Protein AF-A0A2V7L248-F1 (afdb_monomer)

Nearest PDB structures (foldseek):
  2kru-assembly1_A  TM=9.072E-01  e=6.682E-04  Chlorobaculum tepidum
  2l09-assembly1_A  TM=7.330E-01  e=6.111E-03  Nostoc sp. PCC 7120 = FACHB-418
  4j7b-assembly1_A  TM=4.369E-01  e=5.445E-01  Danio rerio
  4j7b-assembly2_D  TM=4.607E-01  e=1.239E+00  Danio rerio
  4i5m-assembly1_A  TM=4.176E-01  e=1.025E+00  Homo sapiens

Foldseek 3Di:
DDDDPDDDDPPDDPPPPDDPDDPADEDWDADPVVRAIWAWDDWDQPPQQWIWTKTAGPPPGDIDIDTDDNVRVVVVVVVVRDHPPDDPDPPDCPVVVVVVVPDFAAEDPQRVVVLVPDDPVCSVVLSVQLRVVCNVVVNRYDDPVSVVVSCVVVVVPPD

Mean predicted aligned error: 20.16 Å

Sequence (159 aa):
MAPHTRRLEPAGYPDSRRTTHDGRRTMKFLCVECDQQMAFAERDLPGDGTLAATFKCPKCGRVVAMLTNPMETQLVSSLGVEIGGRTVPAEPFETVRANVVTGGPSWSAGAQERLGRVPSFVRGMVKKIYADYAKERGIAEITPSIMDTARAELGLEGM

Secondary structure (DSSP, 8-state):
-----------------------------EEGGGTEEPEEEEEE--TTS-EEEEEE-TTT--EEEEEE-HHHHHHHHHTT--SSS-------THHHHHHHHSSSPEE-HHHHHHHHHS-HHHHHHHHHHHHHHHHHTT-SEE-HHHHHHHHHHTT-TT-

pLDDT: mean 70.55, std 21.12, range [33.03, 96.88]

Structure (mmCIF, N/CA/C/O backbone):
data_AF-A0A2V7L248-F1
#
_entry.id   AF-A0A2V7L248-F1
#
loop_
_atom_site.group_PDB
_atom_site.id
_atom_site.type_symbol
_atom_site.label_atom_id
_atom_site.label_alt_id
_atom_site.label_comp_id
_atom_site.label_asym_id
_atom_site.label_entity_id
_atom_site.label_seq_id
_atom_site.pdbx_PDB_ins_code
_atom_site.Cartn_x
_atom_site.Cartn_y
_atom_site.Cartn_z
_atom_site.occupancy
_atom_site.B_iso_or_equiv
_atom_site.auth_seq_id
_atom_site.auth_comp_id
_atom_site.auth_asym_id
_atom_site.auth_atom_id
_atom_site.pdbx_PDB_model_num
ATOM 1 N N . MET A 1 1 ? -47.121 14.698 58.864 1.00 39.59 1 MET A N 1
ATOM 2 C CA . MET A 1 1 ? -46.520 13.456 58.328 1.00 39.59 1 MET A CA 1
ATOM 3 C C . MET A 1 1 ? -46.311 13.643 56.829 1.00 39.59 1 MET A C 1
ATOM 5 O O . MET A 1 1 ? -47.203 14.165 56.180 1.00 39.59 1 MET A O 1
ATOM 9 N N . ALA A 1 2 ? -45.095 13.354 56.358 1.00 37.47 2 ALA A N 1
ATOM 10 C CA . ALA A 1 2 ? -44.530 13.577 55.015 1.00 37.47 2 ALA A CA 1
ATOM 11 C C . ALA A 1 2 ? -45.254 12.780 53.885 1.00 37.47 2 ALA A C 1
ATOM 13 O O . ALA A 1 2 ? -46.080 11.942 54.241 1.00 37.47 2 ALA A O 1
ATOM 14 N N . PRO A 1 3 ? -44.927 12.927 52.572 1.00 46.03 3 PRO A N 1
ATOM 15 C CA . PRO A 1 3 ? -43.785 13.653 52.004 1.00 46.03 3 PRO A CA 1
ATOM 16 C C . PRO A 1 3 ? -44.052 14.545 50.772 1.00 46.03 3 PRO A C 1
ATOM 18 O O . PRO A 1 3 ? -44.975 14.363 49.984 1.00 46.03 3 PRO A O 1
ATOM 21 N N . HIS A 1 4 ? -43.130 15.490 50.590 1.00 39.94 4 HIS A N 1
ATOM 22 C CA . HIS A 1 4 ? -42.911 16.254 49.368 1.00 39.94 4 HIS A CA 1
ATOM 23 C C . HIS A 1 4 ? -42.628 15.325 48.177 1.00 39.94 4 HIS A C 1
ATOM 25 O O . HIS A 1 4 ? -41.657 14.567 48.186 1.00 39.94 4 HIS A O 1
ATOM 31 N N . THR A 1 5 ? -43.418 15.437 47.110 1.00 45.28 5 THR A N 1
ATOM 32 C CA . THR A 1 5 ? -43.092 14.856 45.805 1.00 45.28 5 THR A CA 1
ATOM 33 C C . THR A 1 5 ? -41.960 15.665 45.175 1.00 45.28 5 THR A C 1
ATOM 35 O O . THR A 1 5 ? -42.174 16.728 44.590 1.00 45.28 5 THR A O 1
ATOM 38 N N . ARG A 1 6 ? -40.729 15.176 45.339 1.00 40.56 6 ARG A N 1
ATOM 39 C CA . ARG A 1 6 ? -39.537 15.708 44.676 1.00 40.56 6 ARG A CA 1
ATOM 40 C C . ARG A 1 6 ? -39.672 15.454 43.173 1.00 40.56 6 ARG A C 1
ATOM 42 O O . ARG A 1 6 ? -39.656 14.311 42.727 1.00 40.56 6 ARG A O 1
ATOM 49 N N . ARG A 1 7 ? -39.837 16.534 42.412 1.00 37.56 7 ARG A N 1
ATOM 50 C CA . ARG A 1 7 ? -39.733 16.566 40.950 1.00 37.56 7 ARG A CA 1
ATOM 51 C C . ARG A 1 7 ? -38.373 15.961 40.566 1.00 37.56 7 ARG A C 1
ATOM 53 O O . ARG A 1 7 ? -37.343 16.482 40.983 1.00 37.56 7 ARG A O 1
ATOM 60 N N . LEU A 1 8 ? -38.376 14.840 39.846 1.00 35.97 8 LEU A N 1
ATOM 61 C CA . LEU A 1 8 ? -37.168 14.274 39.246 1.00 35.97 8 LEU A CA 1
ATOM 62 C C . LEU A 1 8 ? -36.761 15.199 38.096 1.00 35.97 8 LEU A C 1
ATOM 64 O O . LEU A 1 8 ? -37.375 15.190 37.032 1.00 35.97 8 LEU A O 1
ATOM 68 N N . GLU A 1 9 ? -35.775 16.055 38.345 1.00 39.84 9 GLU A N 1
ATOM 69 C CA . GLU A 1 9 ? -35.032 16.730 37.284 1.00 39.84 9 GLU A CA 1
ATOM 70 C C . GLU A 1 9 ? -34.312 15.655 36.452 1.00 39.84 9 GLU A C 1
ATOM 72 O O . GLU A 1 9 ? -33.723 14.740 37.040 1.00 39.84 9 GLU A O 1
ATOM 77 N N . PRO A 1 10 ? -34.357 15.700 35.108 1.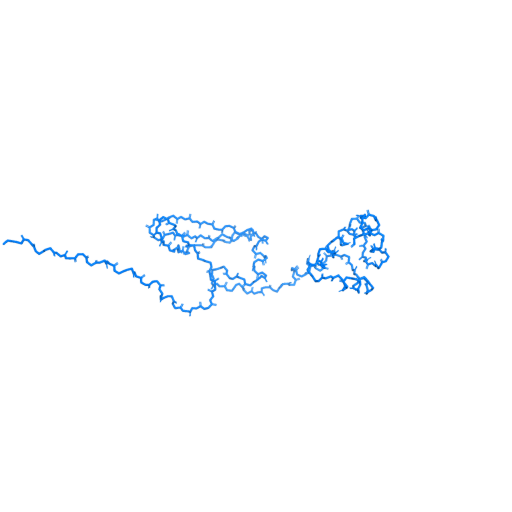00 38.03 10 PRO A N 1
ATOM 78 C CA . PRO A 1 10 ? -33.553 14.792 34.310 1.00 38.03 10 PRO A CA 1
ATOM 79 C C . PRO A 1 10 ? -32.087 15.074 34.633 1.00 38.03 10 PRO A C 1
ATOM 81 O O . PRO A 1 10 ? -31.603 16.188 34.429 1.00 38.03 10 PRO A O 1
ATOM 84 N N . ALA A 1 11 ? -31.405 14.066 35.180 1.00 42.38 11 ALA A N 1
ATOM 85 C CA . ALA A 1 11 ? -29.968 14.093 35.385 1.00 42.38 11 ALA A CA 1
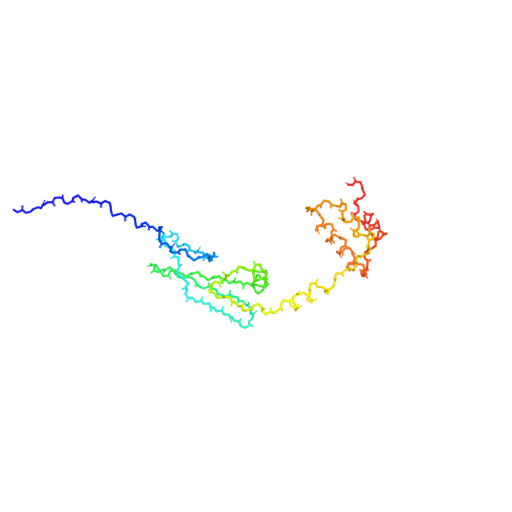ATOM 86 C C . ALA A 1 11 ? -29.320 14.506 34.062 1.00 42.38 11 ALA A C 1
ATOM 88 O O . ALA A 1 11 ? -29.420 13.790 33.064 1.00 42.38 11 ALA A O 1
ATOM 89 N N . GLY A 1 12 ? -28.742 15.708 34.055 1.00 33.03 12 GLY A N 1
ATOM 90 C CA . GLY A 1 12 ? -28.066 16.265 32.900 1.00 33.03 12 GLY A CA 1
ATOM 91 C C . GLY A 1 12 ? -27.084 15.241 32.354 1.00 33.03 12 GLY A C 1
ATOM 92 O O . GLY A 1 12 ? -26.235 14.727 33.083 1.00 33.03 12 GLY A O 1
ATOM 93 N N . TYR A 1 13 ? -27.236 14.924 31.073 1.00 41.09 13 TYR A N 1
ATOM 94 C CA . TYR A 1 13 ? -26.250 14.166 30.324 1.00 41.09 13 TYR A CA 1
ATOM 95 C C . TYR A 1 13 ? -24.891 14.860 30.509 1.00 41.09 13 TYR A C 1
ATOM 97 O O . TYR A 1 13 ? -24.799 16.057 30.212 1.00 41.09 13 TYR A O 1
ATOM 105 N N . PRO A 1 14 ? -23.855 14.187 31.042 1.00 41.88 14 PRO A N 1
ATOM 106 C CA . PRO A 1 14 ? -22.552 14.811 31.162 1.00 41.88 14 PRO A CA 1
ATOM 107 C C . PRO A 1 14 ? -22.061 15.138 29.752 1.00 41.88 14 PRO A C 1
ATOM 109 O O . PRO A 1 14 ? -21.843 14.254 28.927 1.00 41.88 14 PRO A O 1
ATOM 112 N N . ASP A 1 15 ? -21.943 16.436 29.483 1.00 44.19 15 ASP A N 1
ATOM 113 C CA . ASP A 1 15 ? -21.408 16.997 28.252 1.00 44.19 15 ASP A CA 1
ATOM 114 C C . ASP A 1 15 ? -20.002 16.433 28.019 1.00 44.19 15 ASP A C 1
ATOM 116 O O . ASP A 1 15 ? -19.016 16.868 28.615 1.00 44.19 15 ASP A O 1
ATOM 120 N N . SER A 1 16 ? -19.911 15.433 27.143 1.00 47.22 16 SER A N 1
ATOM 121 C CA . SER A 1 16 ? -18.669 14.772 26.744 1.00 47.22 16 SER A CA 1
ATOM 122 C C . SER A 1 16 ? -17.745 15.679 25.917 1.00 47.22 16 SER A C 1
ATOM 124 O O . SER A 1 16 ? -16.692 15.244 25.450 1.00 47.22 16 SER A O 1
ATOM 126 N N . ARG A 1 17 ? -18.070 16.972 25.780 1.00 45.25 17 ARG A N 1
ATOM 127 C CA . ARG A 1 17 ? -17.264 17.982 25.081 1.00 45.25 17 ARG A CA 1
ATOM 128 C C . ARG A 1 17 ? -16.274 18.699 25.989 1.00 45.25 17 ARG A C 1
ATOM 130 O O . ARG A 1 17 ? -16.145 19.922 25.959 1.00 45.25 17 ARG A O 1
ATOM 137 N N . ARG A 1 18 ? -15.497 17.939 26.757 1.00 41.72 18 ARG A N 1
ATOM 138 C CA . ARG A 1 18 ? -14.258 18.474 27.336 1.00 41.72 18 ARG A CA 1
ATOM 139 C C . ARG A 1 18 ? -13.134 17.447 27.362 1.00 41.72 18 ARG A C 1
ATOM 141 O O . ARG A 1 18 ? -12.490 17.225 28.377 1.00 41.72 18 ARG A O 1
ATOM 148 N N . THR A 1 19 ? -12.863 16.841 26.208 1.00 42.38 19 THR A N 1
ATOM 149 C CA . THR A 1 19 ? -11.529 16.303 25.933 1.00 42.38 19 THR A CA 1
ATOM 150 C C . THR A 1 19 ? -10.643 17.466 25.513 1.00 42.38 19 THR A C 1
ATOM 152 O O . THR A 1 19 ? -10.832 18.041 24.441 1.00 42.38 19 THR A O 1
ATOM 155 N N . THR A 1 20 ? -9.709 17.832 26.383 1.00 39.59 20 THR A N 1
ATOM 156 C CA . THR A 1 20 ? -8.572 18.696 26.071 1.00 39.59 20 THR A CA 1
ATOM 157 C C . THR A 1 20 ? -7.972 18.303 24.722 1.00 39.59 20 THR A C 1
ATOM 159 O O . THR A 1 20 ? -7.658 17.134 24.495 1.00 39.59 20 THR A O 1
ATOM 162 N N . HIS A 1 21 ? -7.864 19.277 23.819 1.00 44.66 21 HIS A N 1
ATOM 163 C CA . HIS A 1 21 ? -7.163 19.154 22.549 1.00 44.66 21 HIS A CA 1
ATOM 164 C C . HIS A 1 21 ? -5.700 18.750 22.793 1.00 44.66 21 HIS A C 1
ATOM 166 O O . HIS A 1 21 ? -4.876 19.591 23.134 1.00 44.66 21 HIS A O 1
ATOM 172 N N . ASP A 1 22 ? -5.382 17.475 22.576 1.00 41.84 22 ASP A N 1
ATOM 173 C CA . ASP A 1 22 ? -4.084 17.056 22.050 1.00 41.84 22 ASP A CA 1
ATOM 174 C C . ASP A 1 22 ? -4.339 16.509 20.640 1.00 41.84 22 ASP A C 1
ATOM 176 O O . ASP A 1 22 ? -5.181 15.632 20.430 1.00 41.84 22 ASP A O 1
ATOM 180 N N . GLY A 1 23 ? -3.698 17.117 19.647 1.00 39.56 23 GLY A N 1
ATOM 181 C CA . GLY A 1 23 ? -3.946 16.941 18.218 1.00 39.56 23 GLY A CA 1
ATOM 182 C C . GLY A 1 23 ? -3.440 15.619 17.638 1.00 39.56 23 GLY A C 1
ATOM 183 O O . GLY A 1 23 ? -2.840 15.629 16.566 1.00 39.56 23 GLY A O 1
ATOM 184 N N . ARG A 1 24 ? -3.679 14.479 18.296 1.00 44.34 24 ARG A N 1
ATOM 185 C CA . ARG A 1 24 ? -3.261 13.150 17.820 1.00 44.34 24 ARG A CA 1
ATOM 186 C C . ARG A 1 24 ? -4.458 12.205 17.735 1.00 44.34 24 ARG A C 1
ATOM 188 O O . ARG A 1 24 ? -5.096 11.871 18.731 1.00 44.34 24 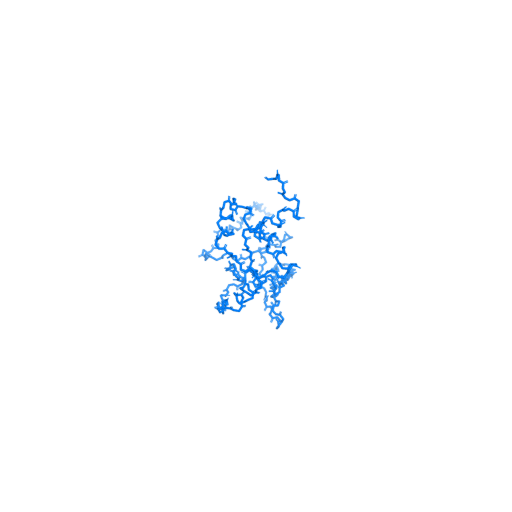ARG A O 1
ATOM 195 N N . ARG A 1 25 ? -4.802 11.802 16.507 1.00 43.69 25 ARG A N 1
ATOM 196 C CA . ARG A 1 25 ? -5.936 10.920 16.181 1.00 43.69 25 ARG A CA 1
ATOM 197 C C . ARG A 1 25 ? -5.647 9.481 16.635 1.00 43.69 25 ARG A C 1
ATOM 199 O O . ARG A 1 25 ? -5.270 8.645 15.825 1.00 43.69 25 ARG A O 1
ATOM 206 N N . THR A 1 26 ? -5.817 9.185 17.919 1.00 55.34 26 THR A N 1
ATOM 207 C CA . THR A 1 26 ? -5.796 7.807 18.432 1.00 55.34 26 THR A CA 1
ATOM 208 C C . THR A 1 26 ? -7.113 7.093 18.110 1.00 55.34 26 THR A C 1
ATOM 210 O O . THR A 1 26 ? -8.187 7.698 18.178 1.00 55.34 26 THR A O 1
ATOM 213 N N . MET A 1 27 ? -7.046 5.809 17.731 1.00 67.50 27 MET A N 1
ATOM 214 C CA . MET A 1 27 ? -8.246 4.995 17.487 1.00 67.50 27 MET A CA 1
ATOM 215 C C . MET A 1 27 ? -9.060 4.838 18.778 1.00 67.50 27 MET A C 1
ATOM 217 O O . MET A 1 27 ? -8.510 4.516 19.832 1.00 67.50 27 MET A O 1
ATOM 221 N N . LYS A 1 28 ? -10.376 5.069 18.699 1.00 78.56 28 LYS A N 1
ATOM 222 C CA . LYS A 1 28 ? -11.310 4.995 19.832 1.00 78.56 28 LYS A CA 1
ATOM 223 C C . LYS A 1 28 ? -12.302 3.860 19.600 1.00 78.56 28 LYS A C 1
ATOM 225 O O . LYS A 1 28 ? -12.955 3.830 18.563 1.00 78.56 28 LYS A O 1
ATOM 230 N N . PHE A 1 29 ? -12.448 2.973 20.580 1.00 86.31 29 PHE A N 1
ATOM 231 C CA . PHE A 1 29 ? -13.440 1.895 20.557 1.00 86.31 29 PHE A CA 1
ATOM 232 C C . PHE A 1 29 ? -14.590 2.213 21.518 1.00 86.31 29 PHE A C 1
ATOM 234 O O . PHE A 1 29 ? -14.350 2.665 22.639 1.00 86.31 29 PHE A O 1
ATOM 241 N N . LEU A 1 30 ? -15.832 1.977 21.089 1.00 90.25 30 LEU A N 1
ATOM 242 C CA . LEU A 1 30 ? -17.045 2.160 21.889 1.00 90.25 30 LEU A CA 1
ATOM 243 C C . LEU A 1 30 ? -17.633 0.793 22.254 1.00 90.25 30 LEU A C 1
ATOM 245 O O . LEU A 1 30 ? -17.861 -0.048 21.389 1.00 90.25 30 LEU A O 1
ATOM 249 N N . CYS A 1 31 ? -17.923 0.581 23.534 1.00 88.94 31 CYS A N 1
ATOM 250 C CA . CYS A 1 31 ? -18.714 -0.559 23.977 1.00 88.94 31 CYS A CA 1
ATOM 251 C C . CYS A 1 31 ? -20.202 -0.241 23.775 1.00 88.94 31 CYS A C 1
ATOM 253 O O . CYS A 1 31 ? -20.772 0.491 24.581 1.00 88.94 31 CYS A O 1
ATOM 255 N N . VAL A 1 32 ? -20.820 -0.793 22.726 1.00 92.06 32 VAL A N 1
ATOM 256 C CA . VAL A 1 32 ? -22.204 -0.483 22.299 1.00 92.06 32 VAL A CA 1
ATOM 257 C C . VAL A 1 32 ? -23.227 -0.689 23.420 1.00 92.06 32 VAL A C 1
ATOM 259 O O . VAL A 1 32 ? -24.035 0.178 23.712 1.00 92.06 32 VAL A O 1
ATOM 262 N N . GLU A 1 33 ? -23.124 -1.809 24.124 1.00 91.31 33 GLU A N 1
ATOM 263 C CA . GLU A 1 33 ? -24.011 -2.196 25.230 1.00 91.31 33 GLU A CA 1
ATOM 264 C C . GLU A 1 33 ? -23.946 -1.267 26.451 1.00 91.31 33 GLU A C 1
ATOM 266 O O . GLU A 1 33 ? -24.838 -1.245 27.293 1.00 91.31 33 GLU A O 1
ATOM 271 N N . CYS A 1 34 ? -22.829 -0.564 26.627 1.00 90.69 34 CYS A N 1
ATOM 272 C CA . CYS A 1 34 ? -22.610 0.316 27.772 1.00 90.69 34 CYS A CA 1
ATOM 273 C C . CYS A 1 34 ? -22.615 1.792 27.393 1.00 90.69 34 CYS A C 1
ATOM 275 O O . CYS A 1 34 ? -22.530 2.611 28.306 1.00 90.69 34 CYS A O 1
ATOM 277 N N . ASP A 1 35 ? -22.658 2.082 26.091 1.00 91.19 35 ASP A N 1
ATOM 278 C CA . ASP A 1 35 ? -22.410 3.385 25.483 1.00 91.19 35 ASP A CA 1
ATOM 279 C C . ASP A 1 35 ? -21.188 4.100 26.085 1.00 91.19 35 ASP A C 1
ATOM 281 O O . ASP A 1 35 ? -21.213 5.270 26.455 1.00 91.19 35 ASP A O 1
ATOM 285 N N . GLN A 1 36 ? -20.100 3.345 26.268 1.00 85.12 36 GLN A N 1
ATOM 286 C CA . GLN A 1 36 ? -18.905 3.826 26.958 1.00 85.12 36 GLN A CA 1
ATOM 287 C C . GLN A 1 36 ? -17.663 3.586 26.114 1.00 85.12 36 GLN A C 1
ATOM 289 O O . GLN A 1 36 ? -17.426 2.467 25.645 1.00 85.12 36 GLN A O 1
ATOM 294 N N . GLN A 1 37 ? -16.831 4.619 25.969 1.00 87.00 37 GLN A N 1
ATOM 295 C CA . GLN A 1 37 ? -15.529 4.478 25.328 1.00 87.00 37 GLN A CA 1
ATOM 296 C C . GLN A 1 37 ? -14.668 3.480 26.120 1.00 87.00 37 GLN A C 1
ATOM 298 O O . GLN A 1 37 ? -14.522 3.589 27.340 1.00 87.00 37 GLN A O 1
ATOM 303 N N . MET A 1 38 ? -14.121 2.486 25.426 1.00 89.56 38 MET A N 1
ATOM 304 C CA . MET A 1 38 ? -13.234 1.485 26.010 1.00 89.56 38 MET A CA 1
ATOM 305 C C . MET A 1 38 ? -11.877 2.110 26.357 1.00 89.56 38 MET A C 1
ATOM 307 O O . MET A 1 38 ? -11.385 2.994 25.653 1.00 89.56 38 MET A O 1
ATOM 311 N N . ALA A 1 39 ? -11.273 1.632 27.443 1.00 83.94 39 ALA A N 1
ATOM 312 C CA . ALA A 1 39 ? -9.949 2.035 27.894 1.00 83.94 39 ALA A CA 1
ATOM 313 C C . ALA A 1 39 ? -8.881 1.092 27.326 1.00 83.94 39 ALA A C 1
ATOM 315 O O . ALA A 1 39 ? -9.109 -0.111 27.214 1.00 83.94 39 ALA A O 1
ATOM 316 N N . PHE A 1 40 ? -7.712 1.629 26.988 1.00 81.62 40 PHE A N 1
ATOM 317 C CA . PHE A 1 40 ? -6.548 0.819 26.635 1.00 81.62 40 PHE A CA 1
ATOM 318 C C . PHE A 1 40 ? -6.062 0.051 27.873 1.00 81.62 40 PHE A C 1
ATOM 320 O O . PHE A 1 40 ? -5.925 0.644 28.942 1.00 81.62 40 PHE A O 1
ATOM 327 N N . ALA A 1 41 ? -5.851 -1.257 27.734 1.00 74.12 41 ALA A N 1
ATOM 328 C CA . ALA A 1 41 ? -5.465 -2.137 28.832 1.00 74.12 41 ALA A CA 1
ATOM 329 C C . ALA A 1 41 ? -4.001 -2.579 28.725 1.00 74.12 41 ALA A C 1
ATOM 331 O O . ALA A 1 41 ? -3.260 -2.433 29.691 1.00 74.12 41 ALA A O 1
ATOM 332 N N . GLU A 1 42 ? -3.577 -3.093 27.568 1.00 70.62 42 GLU A N 1
ATOM 333 C CA . GLU A 1 42 ? -2.237 -3.666 27.402 1.00 70.62 42 GLU A CA 1
ATOM 334 C C . GLU A 1 42 ? -1.832 -3.725 25.923 1.00 70.62 42 GLU A C 1
ATOM 336 O O . GLU A 1 42 ? -2.690 -3.829 25.041 1.00 70.62 42 GLU A O 1
ATOM 341 N N . ARG A 1 43 ? -0.523 -3.655 25.656 1.00 65.25 43 ARG A N 1
ATOM 342 C CA . ARG A 1 43 ? 0.078 -3.897 24.342 1.00 65.25 43 ARG A CA 1
ATOM 343 C C . ARG A 1 43 ? 1.116 -4.997 24.490 1.00 65.25 43 ARG A C 1
ATOM 345 O O . ARG A 1 43 ? 2.098 -4.786 25.194 1.00 65.25 43 ARG A O 1
ATOM 352 N N . ASP A 1 44 ? 0.902 -6.105 23.795 1.00 60.38 44 ASP A N 1
ATOM 353 C CA . ASP A 1 44 ? 1.886 -7.173 23.675 1.00 60.38 44 ASP A CA 1
ATOM 354 C C . ASP A 1 44 ? 2.531 -7.101 22.287 1.00 60.38 44 ASP A C 1
ATOM 356 O O . ASP A 1 44 ? 1.866 -6.866 21.270 1.00 60.38 44 ASP A O 1
ATOM 360 N N . LEU A 1 45 ? 3.851 -7.231 22.273 1.00 56.16 45 LEU A N 1
ATOM 361 C CA . LEU A 1 45 ? 4.686 -7.281 21.082 1.00 56.16 45 LEU A CA 1
ATOM 362 C C . LEU A 1 45 ? 5.438 -8.609 21.159 1.00 56.16 45 LEU A C 1
ATOM 364 O O . LEU A 1 45 ? 6.586 -8.630 21.618 1.00 56.16 45 LEU A O 1
ATOM 368 N N . PRO A 1 46 ? 4.813 -9.724 20.748 1.00 58.91 46 PRO A N 1
ATOM 369 C CA . PRO A 1 46 ? 5.533 -10.969 20.614 1.00 58.91 46 PRO A CA 1
ATOM 370 C C . PRO A 1 46 ? 6.668 -10.764 19.602 1.00 58.91 46 PRO A C 1
ATOM 372 O O . PRO A 1 46 ? 6.559 -9.981 18.654 1.00 58.91 46 PRO A O 1
ATOM 375 N N . GLY A 1 47 ? 7.789 -11.461 19.801 1.00 53.28 47 GLY A N 1
ATOM 376 C CA . GLY A 1 47 ? 8.993 -11.328 18.967 1.00 53.28 47 GLY A CA 1
ATOM 377 C C . GLY A 1 47 ? 8.809 -11.687 17.482 1.00 53.28 47 GLY A C 1
ATOM 378 O O . GLY A 1 47 ? 9.775 -11.628 16.728 1.00 53.28 47 GLY A O 1
ATOM 379 N N . ASP A 1 48 ? 7.595 -12.051 17.061 1.00 58.78 48 ASP A N 1
ATOM 380 C CA . ASP A 1 48 ? 7.182 -12.285 15.675 1.00 58.78 48 ASP A CA 1
ATOM 381 C C . ASP A 1 48 ? 6.707 -11.007 14.946 1.00 58.78 48 ASP A C 1
ATOM 383 O O . ASP A 1 48 ? 6.386 -11.052 13.758 1.00 58.78 48 ASP A O 1
ATOM 387 N N . GLY A 1 49 ? 6.687 -9.856 15.632 1.00 54.22 49 GLY A N 1
ATOM 388 C CA . GLY A 1 49 ? 6.315 -8.563 15.054 1.00 54.22 49 GLY A CA 1
ATOM 389 C C . GLY A 1 49 ? 4.806 -8.320 14.955 1.00 54.22 49 GLY A C 1
ATOM 390 O O . GLY A 1 49 ? 4.396 -7.281 14.433 1.00 54.22 49 GLY A O 1
ATOM 391 N N . THR A 1 50 ? 3.979 -9.229 15.472 1.00 58.59 50 THR A N 1
ATOM 392 C CA . THR A 1 50 ? 2.539 -9.014 15.634 1.00 58.59 50 THR A CA 1
ATOM 393 C C . THR A 1 50 ? 2.323 -7.965 16.719 1.00 58.59 50 THR A C 1
ATOM 395 O O . THR A 1 50 ? 2.894 -8.039 17.801 1.00 58.59 50 THR A O 1
ATOM 398 N N . LEU A 1 51 ? 1.501 -6.952 16.466 1.00 64.44 51 LEU A N 1
ATOM 399 C CA . LEU A 1 51 ? 1.128 -6.000 17.510 1.00 64.44 51 LEU A CA 1
ATOM 400 C C . LEU A 1 51 ? -0.271 -6.356 18.015 1.00 64.44 51 LEU A C 1
ATOM 402 O O . LEU A 1 51 ? -1.248 -6.207 17.279 1.00 64.44 51 LEU A O 1
ATOM 406 N N . ALA A 1 52 ? -0.353 -6.800 19.271 1.00 72.12 52 ALA A N 1
ATOM 407 C CA . ALA A 1 52 ? -1.602 -7.032 19.980 1.00 72.12 52 ALA A CA 1
ATOM 408 C C . ALA A 1 52 ? -1.921 -5.822 20.869 1.00 72.12 52 ALA A C 1
ATOM 410 O O . ALA A 1 52 ? -1.161 -5.502 21.781 1.00 72.12 52 ALA A O 1
ATOM 411 N N . ALA A 1 53 ? -3.034 -5.131 20.619 1.00 80.31 53 ALA A N 1
ATOM 412 C CA . ALA A 1 53 ? -3.529 -4.059 21.482 1.00 80.31 53 ALA A CA 1
ATOM 413 C C . ALA A 1 53 ? -4.869 -4.457 22.104 1.00 80.31 53 ALA A C 1
ATOM 415 O O . ALA A 1 53 ? -5.832 -4.745 21.393 1.00 80.31 53 ALA A O 1
ATOM 416 N N . THR A 1 54 ? -4.942 -4.432 23.429 1.00 82.81 54 THR A N 1
ATOM 417 C CA . THR A 1 54 ? -6.123 -4.841 24.188 1.00 82.81 54 THR A CA 1
ATOM 418 C C . THR A 1 54 ? -6.864 -3.625 24.727 1.00 82.81 54 THR A C 1
ATOM 420 O O . THR A 1 54 ? -6.276 -2.737 25.348 1.00 82.81 54 THR A O 1
ATOM 423 N N . PHE A 1 55 ? -8.182 -3.605 24.541 1.00 87.44 55 PHE A N 1
ATOM 424 C CA . PHE A 1 55 ? -9.090 -2.581 25.048 1.00 87.44 55 PHE A CA 1
ATOM 425 C C . PHE A 1 55 ? -10.126 -3.219 25.969 1.00 87.44 55 PHE A C 1
ATOM 427 O O . PHE A 1 55 ? -10.697 -4.261 25.649 1.00 87.44 55 PHE A O 1
ATOM 434 N N . LYS A 1 56 ? -10.409 -2.577 27.103 1.00 88.06 56 LYS A N 1
ATOM 435 C CA . LYS A 1 56 ? -11.356 -3.050 28.115 1.00 88.06 56 LYS A CA 1
ATOM 436 C C . LYS A 1 56 ? -12.432 -2.006 28.388 1.00 88.06 56 LYS A C 1
ATOM 438 O O . LYS A 1 56 ? -12.143 -0.829 28.597 1.00 88.06 56 LYS A O 1
ATOM 443 N N . CYS A 1 57 ? -13.693 -2.426 28.421 1.00 89.62 57 CYS A N 1
ATOM 444 C CA . CYS A 1 57 ? -14.777 -1.557 28.866 1.00 89.62 57 CYS A CA 1
ATOM 445 C C . CYS A 1 57 ? -14.699 -1.377 30.394 1.00 89.62 57 CYS A C 1
ATOM 447 O O . CYS A 1 57 ? -14.773 -2.376 31.113 1.00 89.62 57 CYS A O 1
ATOM 449 N N . PRO A 1 58 ? -14.621 -0.140 30.919 1.00 87.50 58 PRO A N 1
ATOM 450 C CA . PRO A 1 58 ? -14.507 0.088 32.362 1.00 87.50 58 PRO A CA 1
ATOM 451 C C . PRO A 1 58 ? -15.787 -0.264 33.135 1.00 87.50 58 PRO A C 1
ATOM 453 O O . PRO A 1 58 ? -15.731 -0.470 34.341 1.00 87.50 58 PRO A O 1
ATOM 456 N N . LYS A 1 59 ? -16.938 -0.347 32.452 1.00 89.94 59 LYS A N 1
ATOM 457 C CA . LYS A 1 59 ? -18.247 -0.583 33.078 1.00 89.94 59 LYS A CA 1
ATOM 458 C C . LYS A 1 59 ? -18.592 -2.066 33.224 1.00 89.94 59 LYS A C 1
ATOM 460 O O . LYS A 1 59 ? -19.007 -2.496 34.289 1.00 89.94 59 LYS A O 1
ATOM 465 N N . CYS A 1 60 ? -18.447 -2.842 32.151 1.00 93.44 60 CYS A N 1
ATOM 466 C CA . CYS A 1 60 ? -18.847 -4.257 32.113 1.00 93.44 60 CYS A CA 1
ATOM 467 C C . CYS A 1 60 ? -17.669 -5.231 31.987 1.00 93.44 60 CYS A C 1
ATOM 469 O O . CYS A 1 60 ? -17.873 -6.439 31.974 1.00 93.44 60 CYS A O 1
ATOM 471 N N . GLY A 1 61 ? -16.441 -4.730 31.833 1.00 87.44 61 GLY A N 1
ATOM 472 C CA . GLY A 1 61 ? -15.242 -5.559 31.762 1.00 87.44 61 GLY A CA 1
ATOM 473 C C . GLY A 1 61 ? -15.006 -6.291 30.440 1.00 87.44 61 GLY A C 1
ATOM 474 O O . GLY A 1 61 ? -13.972 -6.942 30.337 1.00 87.44 61 GLY A O 1
ATOM 475 N N . ARG A 1 62 ? -15.889 -6.175 29.431 1.00 89.19 62 ARG A N 1
ATOM 476 C CA . ARG A 1 62 ? -15.671 -6.780 28.100 1.00 89.19 62 ARG A CA 1
ATOM 477 C C . ARG A 1 62 ? -14.342 -6.334 27.497 1.00 89.19 62 ARG A C 1
ATOM 479 O O . ARG A 1 62 ? -13.973 -5.162 27.617 1.00 89.19 62 ARG A O 1
ATOM 486 N N . VAL A 1 63 ? -13.675 -7.266 26.825 1.00 86.19 63 VAL A N 1
ATOM 487 C CA . VAL A 1 63 ? -12.336 -7.094 26.262 1.00 86.19 63 VAL A CA 1
ATOM 488 C C . VAL A 1 63 ? -12.376 -7.318 24.755 1.00 86.19 63 VAL A C 1
ATOM 490 O O . VAL A 1 63 ? -13.030 -8.245 24.286 1.00 86.19 63 VAL A O 1
ATOM 493 N N . VAL A 1 64 ? -11.672 -6.470 24.009 1.00 82.75 64 VAL A N 1
ATOM 494 C CA . VAL A 1 64 ? -11.417 -6.628 22.573 1.00 82.75 64 VAL A CA 1
ATOM 495 C C . VAL A 1 64 ? -9.912 -6.522 22.358 1.00 82.75 64 VAL A C 1
ATOM 497 O O . VAL A 1 64 ? -9.296 -5.571 22.837 1.00 82.75 64 VAL A O 1
ATOM 500 N N . ALA A 1 65 ? -9.329 -7.487 21.649 1.00 80.88 65 ALA A N 1
ATOM 501 C CA . ALA A 1 65 ? -7.926 -7.468 21.256 1.00 80.88 65 ALA A CA 1
ATOM 502 C C . ALA A 1 65 ? -7.823 -7.247 19.745 1.00 80.88 65 ALA A C 1
ATOM 504 O O . ALA A 1 65 ? -8.441 -7.961 18.957 1.00 80.88 65 ALA A O 1
ATOM 505 N N . MET A 1 66 ? -7.048 -6.243 19.350 1.00 75.62 66 MET A N 1
ATOM 506 C CA . MET A 1 66 ? -6.681 -5.992 17.967 1.00 75.62 66 MET A CA 1
ATOM 507 C C . MET A 1 66 ? -5.322 -6.636 17.720 1.00 75.62 66 MET A C 1
ATOM 509 O O . MET A 1 66 ? -4.324 -6.184 18.275 1.00 75.62 66 MET A O 1
ATOM 513 N N . LEU A 1 67 ? -5.296 -7.685 16.902 1.00 73.94 67 LEU A N 1
ATOM 514 C CA . LEU A 1 67 ? -4.071 -8.309 16.416 1.00 73.94 67 LEU A CA 1
ATOM 515 C C . LEU A 1 67 ? -3.766 -7.721 15.044 1.00 73.94 67 LEU A C 1
ATOM 517 O O . LEU A 1 67 ? -4.515 -7.939 14.096 1.00 73.94 67 LEU A O 1
ATOM 521 N N . THR A 1 68 ? -2.691 -6.952 14.947 1.00 67.31 68 THR A N 1
ATOM 522 C CA . THR A 1 68 ? -2.192 -6.473 13.655 1.00 67.31 68 THR A CA 1
ATOM 523 C C . THR A 1 68 ? -1.131 -7.442 13.158 1.00 67.31 68 THR A C 1
ATOM 525 O O . THR A 1 68 ? -0.156 -7.715 13.860 1.00 67.31 68 THR A O 1
ATOM 528 N N . ASN A 1 69 ? -1.363 -8.005 11.971 1.00 65.75 69 ASN A N 1
ATOM 529 C CA . ASN A 1 69 ? -0.410 -8.881 11.295 1.00 65.75 69 ASN A CA 1
ATOM 530 C C . ASN A 1 69 ? 0.873 -8.079 10.990 1.00 65.75 69 ASN A C 1
ATOM 532 O O . ASN A 1 69 ? 0.749 -6.937 10.538 1.00 65.75 69 ASN A O 1
ATOM 536 N N . PRO A 1 70 ? 2.084 -8.640 11.168 1.00 56.59 70 PRO A N 1
ATOM 537 C CA . PRO A 1 70 ? 3.351 -7.962 10.880 1.00 56.59 70 PRO A CA 1
ATOM 538 C C . PRO A 1 70 ? 3.418 -7.243 9.516 1.00 56.59 70 PRO A C 1
ATOM 540 O O . PRO A 1 70 ? 4.015 -6.167 9.424 1.00 56.59 70 PRO A O 1
ATOM 543 N N . MET A 1 71 ? 2.757 -7.762 8.467 1.00 55.81 71 MET A N 1
ATOM 544 C CA . MET A 1 71 ? 2.676 -7.079 7.161 1.00 55.81 71 MET A CA 1
ATOM 545 C C . MET A 1 71 ? 1.792 -5.816 7.175 1.00 55.81 71 MET A C 1
ATOM 547 O O . MET A 1 71 ? 2.082 -4.844 6.478 1.00 55.81 71 MET A O 1
ATOM 551 N N . GLU A 1 72 ? 0.728 -5.807 7.979 1.00 56.53 72 GLU A N 1
ATOM 552 C CA . GLU A 1 72 ? -0.187 -4.671 8.141 1.00 56.53 72 GLU A CA 1
ATOM 553 C C . GLU A 1 72 ? 0.435 -3.594 9.047 1.00 56.53 72 GLU A C 1
ATOM 555 O O . GLU A 1 72 ? 0.370 -2.404 8.735 1.00 56.53 72 GLU A O 1
ATOM 560 N N . THR A 1 73 ? 1.144 -3.997 10.110 1.00 58.91 73 THR A N 1
ATOM 561 C CA . THR A 1 73 ? 1.849 -3.089 11.031 1.00 58.91 73 THR A CA 1
ATOM 562 C C . THR A 1 73 ? 2.992 -2.341 10.341 1.00 58.91 73 THR A C 1
ATOM 564 O O . THR A 1 73 ? 3.162 -1.143 10.581 1.00 58.91 73 THR A O 1
ATOM 567 N N . GLN A 1 74 ? 3.745 -2.992 9.443 1.00 52.75 74 GLN A N 1
ATOM 568 C CA . GLN A 1 74 ? 4.779 -2.322 8.641 1.00 52.75 74 GLN A CA 1
ATOM 569 C C . GLN A 1 74 ? 4.185 -1.277 7.684 1.00 52.75 74 GLN A C 1
ATOM 571 O O . GLN A 1 74 ? 4.716 -0.169 7.572 1.00 52.75 74 GLN A O 1
ATOM 576 N N . LEU A 1 75 ? 3.056 -1.583 7.039 1.00 55.78 75 LEU A N 1
ATOM 577 C CA . LEU A 1 75 ? 2.380 -0.654 6.133 1.00 55.78 75 LEU A CA 1
ATOM 578 C C . LEU A 1 75 ? 1.783 0.548 6.886 1.00 55.78 75 LEU A C 1
ATOM 580 O O . LEU A 1 75 ? 1.981 1.687 6.471 1.00 55.78 75 LEU A O 1
ATOM 584 N N . VAL A 1 76 ? 1.117 0.328 8.024 1.00 56.72 76 VAL A N 1
ATOM 585 C CA . VAL A 1 76 ? 0.521 1.401 8.846 1.00 56.72 76 VAL A CA 1
ATOM 586 C C . VAL A 1 76 ? 1.593 2.276 9.507 1.00 56.72 76 VAL A C 1
ATOM 588 O O . VAL A 1 76 ? 1.440 3.498 9.554 1.00 56.72 76 VAL A O 1
ATOM 591 N N . SER A 1 77 ? 2.718 1.690 9.932 1.00 55.22 77 SER A N 1
ATOM 592 C CA . SER A 1 77 ? 3.869 2.451 10.446 1.00 55.22 77 SER A CA 1
ATOM 593 C C . SER A 1 77 ? 4.498 3.333 9.361 1.00 55.22 77 SER A C 1
ATOM 595 O O . SER A 1 77 ? 4.878 4.469 9.634 1.00 55.22 77 SER A O 1
ATOM 597 N N . SER A 1 78 ? 4.529 2.858 8.109 1.00 50.75 78 SER A N 1
ATOM 598 C CA . SER A 1 78 ? 4.975 3.644 6.943 1.00 50.75 78 SER A CA 1
ATOM 599 C C . SER A 1 78 ? 4.043 4.817 6.618 1.00 50.75 78 SER A C 1
ATOM 601 O O . SER A 1 78 ? 4.472 5.802 6.020 1.00 50.75 78 SER A O 1
ATOM 603 N N . LEU A 1 79 ? 2.770 4.718 7.012 1.00 54.88 79 LEU A N 1
ATOM 604 C CA . LEU A 1 79 ? 1.748 5.751 6.827 1.00 54.88 79 LEU A CA 1
ATOM 605 C C . LEU A 1 79 ? 1.686 6.754 7.997 1.00 54.88 79 LEU A C 1
ATOM 607 O O . LEU A 1 79 ? 0.877 7.680 7.956 1.00 54.88 79 LEU A O 1
ATOM 611 N N . GLY A 1 80 ? 2.535 6.602 9.024 1.00 50.03 80 GLY A N 1
ATOM 612 C CA . GLY A 1 80 ? 2.666 7.557 10.132 1.00 50.03 80 GLY A CA 1
ATOM 613 C C . GLY A 1 80 ? 1.469 7.608 11.090 1.00 50.03 80 GLY A C 1
ATOM 614 O O . GLY A 1 80 ? 1.300 8.596 11.805 1.00 50.03 80 GLY A O 1
ATOM 615 N N . VAL A 1 81 ? 0.617 6.577 11.107 1.00 53.84 81 VAL A N 1
ATOM 616 C CA . VAL A 1 81 ? -0.546 6.511 12.005 1.00 53.84 81 VAL A CA 1
ATOM 617 C C . VAL A 1 81 ? -0.134 5.870 13.332 1.00 53.84 81 VAL A C 1
ATOM 619 O O . VAL A 1 81 ? 0.260 4.707 13.386 1.00 53.84 81 VAL A O 1
ATOM 622 N N . GLU A 1 82 ? -0.223 6.635 14.422 1.00 53.66 82 GLU A N 1
ATOM 623 C CA . GLU A 1 82 ? 0.189 6.194 15.757 1.00 53.66 82 GLU A CA 1
ATOM 624 C C . GLU A 1 82 ? -0.854 5.277 16.421 1.00 53.66 82 GLU A C 1
ATOM 626 O O . GLU A 1 82 ? -1.963 5.699 16.756 1.00 53.66 82 GLU A O 1
ATOM 631 N N . ILE A 1 83 ? -0.471 4.033 16.713 1.00 57.25 83 ILE A N 1
ATOM 632 C CA . ILE A 1 83 ? -1.242 3.133 17.580 1.00 57.25 83 ILE A CA 1
ATOM 633 C C . ILE A 1 83 ? -0.661 3.232 18.999 1.00 57.25 83 ILE A C 1
ATOM 635 O O . ILE A 1 83 ? 0.407 2.690 19.288 1.00 57.25 83 ILE A O 1
ATOM 639 N N . GLY A 1 84 ? -1.358 3.935 19.898 1.00 58.88 84 GLY A N 1
ATOM 640 C CA . GLY A 1 84 ? -1.060 3.902 21.339 1.00 58.88 84 GLY A CA 1
ATOM 641 C C . GLY A 1 84 ? -0.048 4.926 21.878 1.00 58.88 84 GLY A C 1
ATOM 642 O O . GLY A 1 84 ? 0.510 4.704 22.946 1.00 58.88 84 GLY A O 1
ATOM 643 N N . GLY A 1 85 ? 0.173 6.057 21.197 1.00 50.69 85 GLY A N 1
ATOM 644 C CA . GLY A 1 85 ? 0.697 7.278 21.837 1.00 50.69 85 GLY A CA 1
ATOM 645 C C . GLY A 1 85 ? 2.197 7.342 22.157 1.00 50.69 85 GLY A C 1
ATOM 646 O O . GLY A 1 85 ? 2.613 8.231 22.899 1.00 50.69 85 GLY A O 1
ATOM 647 N N . ARG A 1 86 ? 3.033 6.461 21.601 1.00 46.81 86 ARG A N 1
ATOM 648 C CA . ARG A 1 86 ? 4.489 6.667 21.572 1.00 46.81 86 ARG A CA 1
ATOM 649 C C . ARG A 1 86 ? 5.022 6.408 20.172 1.00 46.81 86 ARG A C 1
ATOM 651 O O . ARG A 1 86 ? 4.816 5.329 19.622 1.00 46.81 86 ARG A O 1
ATOM 658 N N . THR A 1 87 ? 5.720 7.404 19.635 1.00 44.97 87 THR A N 1
ATOM 659 C CA . THR A 1 87 ? 6.562 7.282 18.449 1.00 44.97 87 THR A CA 1
ATOM 660 C C . THR A 1 87 ? 7.588 6.184 18.708 1.00 44.97 87 THR A C 1
ATOM 662 O O . THR A 1 87 ? 8.471 6.348 19.553 1.00 44.97 87 THR A O 1
ATOM 665 N N . VAL A 1 88 ? 7.475 5.064 17.999 1.00 46.81 88 VAL A N 1
ATOM 666 C CA . VAL A 1 88 ? 8.645 4.212 17.777 1.00 46.81 88 VAL A CA 1
ATOM 667 C C . VAL A 1 88 ? 9.584 5.067 16.922 1.00 46.81 88 VAL A C 1
ATOM 669 O O . VAL A 1 88 ? 9.101 5.635 15.934 1.00 46.81 88 VAL A O 1
ATOM 672 N N . PRO A 1 89 ? 10.856 5.276 17.314 1.00 46.81 89 PRO A N 1
ATOM 673 C CA . PRO A 1 89 ? 11.790 5.999 16.464 1.00 46.81 89 PRO A CA 1
ATOM 674 C C . PRO A 1 89 ? 11.744 5.355 15.083 1.00 46.81 89 PRO A C 1
ATOM 676 O O . PRO A 1 89 ? 11.678 4.130 14.968 1.00 46.81 89 PRO A O 1
ATOM 679 N N . ALA A 1 90 ? 11.662 6.190 14.049 1.00 50.09 90 ALA A N 1
ATOM 680 C CA . ALA A 1 90 ? 11.713 5.734 12.675 1.00 50.09 90 ALA A CA 1
ATOM 681 C C . ALA A 1 90 ? 13.103 5.135 12.444 1.00 50.09 90 ALA A C 1
ATOM 683 O O . ALA A 1 90 ? 14.018 5.829 12.008 1.00 50.09 90 ALA A O 1
ATOM 684 N N . GLU A 1 91 ? 13.270 3.862 12.797 1.00 45.62 91 GLU A N 1
ATOM 685 C CA . GLU A 1 91 ? 14.429 3.095 12.385 1.00 45.62 91 GLU A CA 1
ATOM 686 C C . GLU A 1 91 ? 14.439 3.143 10.853 1.00 45.62 91 GLU A C 1
ATOM 688 O O . GLU A 1 91 ? 13.399 2.911 10.218 1.00 45.62 91 GLU A O 1
ATOM 693 N N . PRO A 1 92 ? 15.555 3.587 10.258 1.00 45.81 92 PRO A N 1
ATOM 694 C CA . PRO A 1 92 ? 15.577 4.077 8.896 1.00 45.81 92 PRO A CA 1
ATOM 695 C C . PRO A 1 92 ? 15.035 3.021 7.936 1.00 45.81 92 PRO A C 1
ATOM 697 O O . PRO A 1 92 ? 15.492 1.883 7.884 1.00 45.81 92 PRO A O 1
ATOM 700 N N . PHE A 1 93 ? 14.058 3.448 7.138 1.00 48.41 93 PHE A N 1
ATOM 701 C CA . PHE A 1 93 ? 13.385 2.720 6.057 1.00 48.41 93 PHE A CA 1
ATOM 702 C C . PHE A 1 93 ? 14.317 2.268 4.912 1.00 48.41 93 PHE A C 1
ATOM 704 O O . PHE A 1 93 ? 13.884 2.085 3.773 1.00 48.41 93 PHE A O 1
ATOM 711 N N . GLU A 1 94 ? 15.605 2.082 5.174 1.00 48.50 94 GLU A N 1
ATOM 712 C CA . GLU A 1 94 ? 16.598 1.669 4.194 1.00 48.50 94 GLU A CA 1
ATOM 713 C C . GLU A 1 94 ? 16.396 0.200 3.797 1.00 48.50 94 GLU A C 1
ATOM 715 O O . GLU A 1 94 ? 16.422 -0.121 2.612 1.00 48.50 94 GLU A O 1
ATOM 720 N N . THR A 1 95 ? 16.027 -0.678 4.737 1.00 47.88 95 THR A N 1
ATOM 721 C CA . THR A 1 95 ? 15.797 -2.108 4.453 1.00 47.88 95 THR A CA 1
ATOM 722 C C . THR A 1 95 ? 14.470 -2.383 3.730 1.00 47.88 95 THR A C 1
ATOM 724 O O . THR A 1 95 ? 14.379 -3.317 2.931 1.00 47.88 95 THR A O 1
ATOM 727 N N . VAL A 1 96 ? 13.439 -1.552 3.930 1.00 45.41 96 VAL A N 1
ATOM 728 C CA . VAL A 1 96 ? 12.164 -1.675 3.190 1.00 45.41 96 VAL A CA 1
ATOM 729 C C . VAL A 1 96 ? 12.271 -1.026 1.808 1.00 45.41 96 VAL A C 1
ATOM 731 O O . VAL A 1 96 ? 11.735 -1.560 0.840 1.00 45.41 96 VAL A O 1
ATOM 734 N N . ARG A 1 97 ? 13.052 0.056 1.657 1.00 45.19 97 ARG A N 1
ATOM 735 C CA . ARG A 1 97 ? 13.428 0.542 0.322 1.00 45.19 97 ARG A CA 1
ATOM 736 C C . ARG A 1 97 ? 14.304 -0.465 -0.413 1.00 45.19 97 ARG A C 1
ATOM 738 O O . ARG A 1 97 ? 14.070 -0.666 -1.593 1.00 45.19 97 ARG A O 1
ATOM 745 N N . ALA A 1 98 ? 15.218 -1.166 0.254 1.00 39.53 98 ALA A N 1
ATOM 746 C CA . ALA A 1 98 ? 16.050 -2.176 -0.398 1.00 39.53 98 ALA A CA 1
ATOM 747 C C . ALA A 1 98 ? 15.226 -3.339 -0.987 1.00 39.53 98 ALA A C 1
ATOM 749 O O . ALA A 1 98 ? 15.549 -3.805 -2.076 1.00 39.53 98 ALA A O 1
ATOM 750 N N . ASN A 1 99 ? 14.112 -3.735 -0.359 1.00 45.44 99 ASN A N 1
ATOM 751 C CA . ASN A 1 99 ? 13.232 -4.797 -0.879 1.00 45.44 99 ASN A CA 1
ATOM 752 C C . ASN A 1 99 ? 12.101 -4.298 -1.803 1.00 45.44 99 ASN A C 1
ATOM 754 O O . ASN A 1 99 ? 11.439 -5.103 -2.449 1.00 45.44 99 ASN A O 1
ATOM 758 N N . VAL A 1 100 ? 11.892 -2.981 -1.915 1.00 44.25 100 VAL A N 1
ATOM 759 C CA . VAL A 1 100 ? 11.022 -2.367 -2.944 1.00 44.25 100 VAL A CA 1
ATOM 760 C C . VAL A 1 100 ? 11.835 -1.868 -4.152 1.00 44.25 100 VAL A C 1
ATOM 762 O O . VAL A 1 100 ? 11.283 -1.651 -5.228 1.00 44.25 100 VAL A O 1
ATOM 765 N N . VAL A 1 101 ? 13.157 -1.730 -4.011 1.00 44.19 101 VAL A N 1
ATOM 766 C CA . VAL A 1 101 ? 14.087 -1.323 -5.080 1.00 44.19 101 VAL A CA 1
ATOM 767 C C . VAL A 1 101 ? 14.754 -2.526 -5.762 1.00 44.19 101 VAL A C 1
ATOM 769 O O . VAL A 1 101 ? 15.301 -2.377 -6.851 1.00 44.19 101 VAL A O 1
ATOM 772 N N . THR A 1 102 ? 14.660 -3.739 -5.210 1.00 48.91 102 THR A N 1
ATOM 773 C CA . THR A 1 102 ? 15.245 -4.938 -5.831 1.00 48.91 102 THR A CA 1
ATOM 774 C C . THR A 1 102 ? 14.168 -5.868 -6.392 1.00 48.91 102 THR A C 1
ATOM 776 O O . THR A 1 102 ? 13.523 -6.620 -5.672 1.00 48.91 102 THR A O 1
ATOM 779 N N . GLY A 1 103 ? 13.973 -5.828 -7.715 1.00 57.81 103 GLY A N 1
ATOM 780 C CA . GLY A 1 103 ? 13.318 -6.927 -8.440 1.00 57.81 103 GLY A CA 1
ATOM 781 C C . GLY A 1 103 ? 12.314 -6.545 -9.527 1.00 57.81 103 GLY A C 1
ATOM 782 O O . GLY A 1 103 ? 11.755 -7.439 -10.157 1.00 57.81 103 GLY A O 1
ATOM 783 N N . GLY A 1 104 ? 12.061 -5.255 -9.756 1.00 68.06 104 GLY A N 1
ATOM 784 C CA . GLY A 1 104 ? 11.305 -4.803 -10.928 1.00 68.06 104 GLY A CA 1
ATOM 785 C C . GLY A 1 104 ? 12.222 -4.594 -12.140 1.00 68.06 104 GLY A C 1
ATOM 786 O O . GLY A 1 104 ? 13.379 -4.215 -11.944 1.00 68.06 104 GLY A O 1
ATOM 787 N N . PRO A 1 105 ? 11.738 -4.795 -13.377 1.00 87.19 105 PRO A N 1
ATOM 788 C CA . PRO A 1 105 ? 12.498 -4.428 -14.569 1.00 87.19 105 PRO A CA 1
ATOM 789 C C . PRO A 1 105 ? 12.818 -2.925 -14.565 1.00 87.19 105 PRO A C 1
ATOM 791 O O . PRO A 1 105 ? 11.992 -2.101 -14.147 1.00 87.19 105 PRO A O 1
ATOM 794 N N . SER A 1 106 ? 14.001 -2.552 -15.052 1.00 92.62 106 SER A N 1
ATOM 795 C CA . SER A 1 106 ? 14.301 -1.160 -15.377 1.00 92.62 106 SER A CA 1
ATOM 796 C C . SER A 1 106 ? 13.403 -0.701 -16.525 1.00 92.62 106 SER A C 1
ATOM 798 O O . SER A 1 106 ? 12.856 -1.503 -17.278 1.00 92.62 106 SER A O 1
ATOM 800 N N . TRP A 1 107 ? 13.198 0.604 -16.649 1.00 93.75 107 TRP A N 1
ATOM 801 C CA . TRP A 1 107 ? 12.433 1.162 -17.755 1.00 93.75 107 TRP A CA 1
ATOM 802 C C . TRP A 1 107 ? 13.347 2.088 -18.556 1.00 93.75 107 TRP A C 1
ATOM 804 O O . TRP A 1 107 ? 14.041 2.928 -17.976 1.00 93.75 107 TRP A O 1
ATOM 814 N N . SER A 1 108 ? 13.349 1.945 -19.877 1.00 95.50 108 SER A N 1
ATOM 815 C CA . SER A 1 108 ? 14.111 2.824 -20.775 1.00 95.50 108 SER A CA 1
ATOM 816 C C . SER A 1 108 ? 13.403 4.167 -20.976 1.00 95.50 108 SER A C 1
ATOM 818 O O . SER A 1 108 ? 12.181 4.209 -21.049 1.00 95.50 108 SER A O 1
ATOM 820 N N . ALA A 1 109 ? 14.132 5.266 -21.186 1.00 93.81 109 ALA A N 1
ATOM 821 C CA . ALA A 1 109 ? 13.543 6.611 -21.303 1.00 93.81 109 ALA A CA 1
ATOM 822 C C . ALA A 1 109 ? 12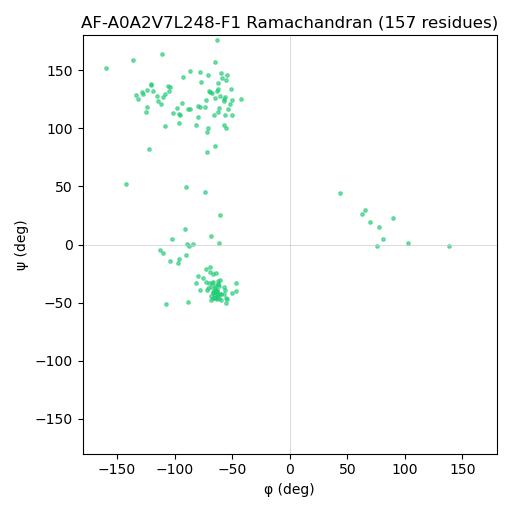.305 6.707 -22.230 1.00 93.81 109 ALA A C 1
ATOM 824 O O . ALA A 1 109 ? 11.320 7.357 -21.875 1.00 93.81 109 ALA A O 1
ATOM 825 N N . GLY A 1 110 ? 12.309 6.008 -23.373 1.00 94.12 110 GLY A N 1
ATOM 826 C CA . GLY A 1 110 ? 11.161 5.970 -24.289 1.00 94.12 110 GLY A CA 1
ATOM 827 C C . GLY A 1 110 ? 9.921 5.264 -23.718 1.00 94.12 110 GLY A C 1
ATOM 828 O O . GLY A 1 110 ? 8.791 5.653 -24.015 1.00 94.12 110 GLY A O 1
ATOM 829 N N . ALA A 1 111 ? 10.097 4.255 -22.864 1.00 95.62 111 ALA A N 1
ATOM 83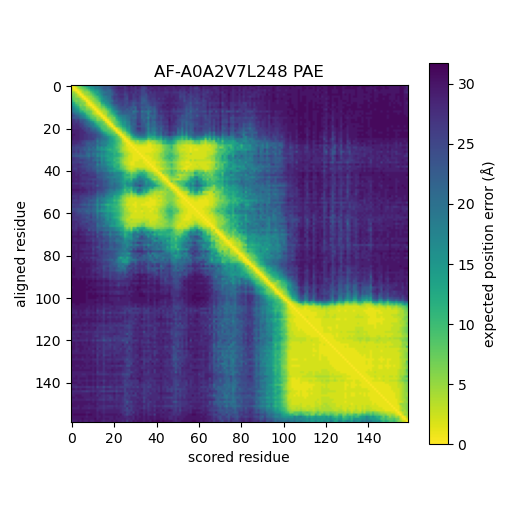0 C CA . ALA A 1 111 ? 8.998 3.585 -22.172 1.00 95.62 111 ALA A CA 1
ATOM 831 C C . ALA A 1 111 ? 8.388 4.480 -21.071 1.00 95.62 111 ALA A C 1
ATOM 833 O O . ALA A 1 111 ? 7.161 4.559 -20.947 1.00 95.62 111 ALA A O 1
ATOM 834 N N . GLN A 1 112 ? 9.215 5.231 -20.330 1.00 94.00 112 GLN A N 1
ATOM 835 C CA . GLN A 1 112 ? 8.750 6.241 -19.366 1.00 94.00 112 GLN A CA 1
ATOM 836 C C . GLN A 1 112 ? 7.922 7.323 -20.054 1.00 94.00 112 GLN A C 1
ATOM 838 O O . GLN A 1 112 ? 6.892 7.732 -19.518 1.00 94.00 112 GLN A O 1
ATOM 843 N N . GLU A 1 113 ? 8.351 7.786 -21.229 1.00 95.44 113 GLU A N 1
ATOM 844 C CA . GLU A 1 113 ? 7.626 8.804 -21.986 1.00 95.44 113 GLU A CA 1
ATOM 845 C C . GLU A 1 113 ? 6.225 8.309 -22.382 1.00 95.44 113 GLU A C 1
ATOM 847 O O . GLU A 1 113 ? 5.229 8.998 -22.147 1.00 95.44 113 GLU A O 1
ATOM 852 N N . ARG A 1 114 ? 6.121 7.075 -22.899 1.00 94.44 114 ARG A N 1
ATOM 853 C CA . ARG A 1 114 ? 4.832 6.442 -23.231 1.00 94.44 114 ARG A CA 1
ATOM 854 C C . ARG A 1 114 ? 3.938 6.287 -21.996 1.00 94.44 114 ARG A C 1
ATOM 856 O O . ARG A 1 114 ? 2.757 6.622 -22.057 1.00 94.44 114 ARG A O 1
ATOM 863 N N . LEU A 1 115 ? 4.494 5.871 -20.856 1.00 93.25 115 LEU A N 1
ATOM 864 C CA . LEU A 1 115 ? 3.775 5.850 -19.575 1.00 93.25 115 LEU A CA 1
ATOM 865 C C . LEU A 1 115 ? 3.331 7.245 -19.109 1.00 93.25 115 LEU A C 1
ATOM 867 O O . LEU A 1 115 ? 2.310 7.373 -18.432 1.00 93.25 115 LEU A O 1
ATOM 871 N N . GLY A 1 116 ? 4.086 8.292 -19.440 1.00 93.62 116 GLY A N 1
ATOM 872 C CA . GLY A 1 116 ? 3.738 9.679 -19.138 1.00 93.62 116 GLY A CA 1
ATOM 873 C C . GLY A 1 116 ? 2.442 10.118 -19.819 1.00 93.62 116 GLY A C 1
ATOM 874 O O . GLY A 1 116 ? 1.657 10.850 -19.216 1.00 93.62 116 GLY A O 1
ATOM 875 N N . ARG A 1 117 ? 2.174 9.599 -21.025 1.00 94.69 117 ARG A N 1
ATOM 876 C CA . ARG A 1 117 ? 0.942 9.859 -21.793 1.00 94.69 117 ARG A CA 1
ATOM 877 C C . ARG A 1 117 ? -0.284 9.145 -21.217 1.00 94.69 117 ARG A C 1
ATOM 879 O O . ARG A 1 117 ? -1.409 9.566 -21.465 1.00 94.69 117 ARG A O 1
ATOM 886 N N . VAL A 1 118 ? -0.078 8.094 -20.422 1.00 93.38 118 VAL A N 1
ATOM 887 C CA . VAL A 1 118 ? -1.154 7.391 -19.713 1.00 93.38 118 VAL A CA 1
ATOM 888 C C . VAL A 1 118 ? -1.709 8.296 -18.600 1.00 93.38 118 VAL A C 1
ATOM 890 O O . VAL A 1 118 ? -0.912 8.833 -17.815 1.00 93.38 118 VAL A O 1
ATOM 893 N N . PRO A 1 119 ? -3.044 8.452 -18.473 1.00 93.06 119 PRO A N 1
ATOM 894 C CA . PRO A 1 119 ? -3.653 9.224 -17.393 1.00 93.06 119 PRO A CA 1
ATOM 895 C C . PRO A 1 119 ? -3.209 8.751 -16.003 1.00 93.06 119 PRO A C 1
ATOM 897 O O . PRO A 1 119 ? -2.994 7.561 -15.764 1.00 93.06 119 PRO A O 1
ATOM 900 N N . SER A 1 120 ? -3.081 9.685 -15.057 1.00 90.69 120 SER A N 1
ATOM 901 C CA . SER A 1 120 ? -2.490 9.416 -13.737 1.00 90.69 120 SER A CA 1
ATOM 902 C C . SER A 1 120 ? -3.188 8.287 -12.971 1.00 90.69 120 SER A C 1
ATOM 904 O O . SER A 1 120 ? -2.504 7.460 -12.369 1.00 90.69 120 SER A O 1
ATOM 906 N N . PHE A 1 121 ? -4.520 8.210 -13.043 1.00 88.75 121 PHE A N 1
ATOM 907 C CA . PHE A 1 121 ? -5.329 7.223 -12.319 1.00 88.75 121 PHE A CA 1
ATOM 908 C C . PHE A 1 121 ? -5.161 5.778 -12.829 1.00 88.75 121 PHE A C 1
ATOM 910 O O . PHE A 1 121 ? -5.345 4.845 -12.055 1.00 88.75 121 PHE A O 1
ATOM 917 N N . VAL A 1 122 ? -4.750 5.572 -14.088 1.00 91.75 122 VAL A N 1
ATOM 918 C CA . VAL A 1 122 ? -4.480 4.233 -14.663 1.00 91.75 122 VAL A CA 1
ATOM 919 C C . VAL A 1 122 ? -2.989 3.910 -14.783 1.00 91.75 122 VAL A C 1
ATOM 921 O O . VAL A 1 122 ? -2.623 2.749 -14.949 1.00 91.75 122 VAL A O 1
ATOM 924 N N . ARG A 1 123 ? -2.093 4.897 -14.648 1.00 91.50 123 ARG A N 1
ATOM 925 C CA . ARG A 1 123 ? -0.641 4.713 -14.829 1.00 91.50 123 ARG A CA 1
ATOM 926 C C . ARG A 1 123 ? -0.040 3.647 -13.908 1.00 91.50 123 ARG A C 1
ATOM 928 O O . ARG A 1 123 ? 0.854 2.920 -14.332 1.00 91.50 123 ARG A O 1
ATOM 935 N N . GLY A 1 124 ? -0.527 3.538 -12.668 1.00 88.94 124 GLY A N 1
ATOM 936 C CA . GLY A 1 124 ? -0.098 2.495 -11.728 1.00 88.94 124 GLY A CA 1
ATOM 937 C C . GLY A 1 124 ? -0.476 1.087 -12.198 1.00 88.94 124 GLY A C 1
ATOM 938 O O . GLY A 1 124 ? 0.360 0.187 -12.188 1.00 88.94 124 GLY A O 1
ATOM 939 N N . MET A 1 125 ? -1.704 0.926 -12.695 1.00 90.94 125 MET A N 1
ATOM 940 C CA . MET A 1 125 ? -2.192 -0.330 -13.265 1.00 90.94 125 MET A CA 1
ATOM 941 C C . MET A 1 125 ? -1.398 -0.720 -14.519 1.00 90.94 125 MET A C 1
ATOM 943 O O . MET A 1 125 ? -0.927 -1.847 -14.615 1.00 90.94 125 MET A O 1
ATOM 947 N N . VAL A 1 126 ? -1.160 0.225 -15.435 1.00 93.25 126 VAL A N 1
ATOM 948 C CA . VAL A 1 126 ? -0.372 -0.024 -16.657 1.00 93.25 126 VAL A CA 1
ATOM 949 C C . VAL A 1 126 ? 1.071 -0.417 -16.329 1.00 93.25 126 VAL A C 1
ATOM 951 O O . VAL A 1 126 ? 1.589 -1.373 -16.900 1.00 93.25 126 VAL A O 1
ATOM 954 N N . LYS A 1 127 ? 1.716 0.261 -15.368 1.00 92.56 127 LYS A N 1
ATOM 955 C CA . LYS A 1 127 ? 3.051 -0.130 -14.887 1.00 92.56 127 LYS A CA 1
ATOM 956 C C . LYS A 1 127 ? 3.077 -1.564 -14.367 1.00 92.56 127 LYS A C 1
ATOM 958 O O . LYS A 1 127 ? 4.019 -2.286 -14.672 1.00 92.56 127 LYS A O 1
ATOM 963 N N . LYS A 1 128 ? 2.055 -1.968 -13.606 1.00 91.88 128 LYS A N 1
ATOM 964 C CA . LYS A 1 128 ? 1.941 -3.329 -13.075 1.00 91.88 128 LYS A CA 1
ATOM 965 C C . LYS A 1 128 ? 1.819 -4.366 -14.194 1.00 91.88 128 LYS A C 1
ATOM 967 O O . LYS A 1 128 ? 2.566 -5.331 -14.170 1.00 91.88 128 LYS A O 1
ATOM 972 N N . ILE A 1 129 ? 0.961 -4.129 -15.190 1.00 92.9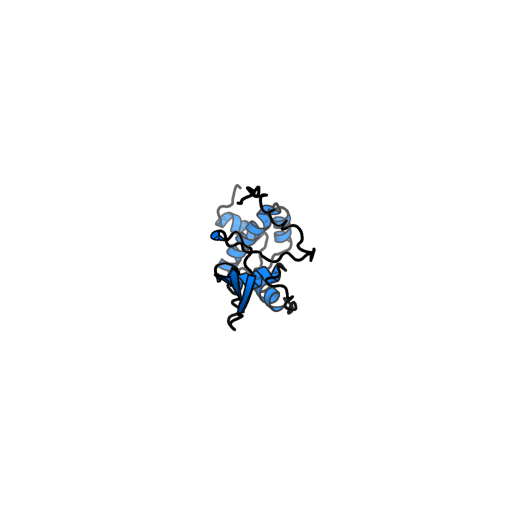4 129 ILE A N 1
ATOM 973 C CA . ILE A 1 129 ? 0.759 -5.051 -16.325 1.00 92.94 129 ILE A CA 1
ATOM 974 C C . ILE A 1 129 ? 2.085 -5.348 -17.040 1.00 92.94 129 ILE A C 1
ATOM 976 O O . ILE A 1 129 ? 2.442 -6.508 -17.223 1.00 92.94 129 ILE A O 1
ATOM 980 N N . TYR A 1 130 ? 2.853 -4.314 -17.396 1.00 94.62 130 TYR A N 1
ATOM 981 C CA . TYR A 1 130 ? 4.138 -4.515 -18.073 1.00 94.62 130 TYR A CA 1
ATOM 982 C C . TYR A 1 130 ? 5.230 -5.066 -17.149 1.00 94.62 130 TYR A C 1
ATOM 984 O O . TYR A 1 130 ? 6.089 -5.811 -17.611 1.00 94.62 130 TYR A O 1
ATOM 992 N N . ALA A 1 131 ? 5.215 -4.725 -15.857 1.00 91.06 131 ALA A N 1
ATOM 993 C CA . ALA A 1 131 ? 6.153 -5.295 -14.892 1.00 91.06 131 ALA A CA 1
ATOM 994 C C . ALA A 1 131 ? 5.916 -6.800 -14.686 1.00 91.06 131 ALA A C 1
ATOM 996 O O . ALA A 1 131 ? 6.880 -7.562 -14.650 1.00 91.06 131 ALA A O 1
ATOM 997 N N . ASP A 1 132 ? 4.654 -7.225 -14.608 1.00 92.06 132 ASP A N 1
ATOM 998 C CA . ASP A 1 132 ? 4.272 -8.635 -14.507 1.00 92.06 132 ASP A CA 1
ATOM 999 C C . ASP A 1 132 ? 4.650 -9.379 -15.807 1.00 92.06 132 ASP A C 1
ATOM 1001 O O . ASP A 1 132 ? 5.345 -10.394 -15.747 1.00 92.06 132 ASP A O 1
ATOM 1005 N N . TYR A 1 133 ? 4.346 -8.801 -16.979 1.00 94.06 133 TYR A N 1
ATOM 1006 C CA . TYR A 1 133 ? 4.772 -9.329 -18.286 1.00 94.06 133 TYR A CA 1
ATOM 1007 C C . TYR A 1 133 ? 6.294 -9.530 -18.378 1.00 94.06 133 TYR A C 1
ATOM 1009 O O . TYR A 1 133 ? 6.774 -10.575 -18.827 1.00 94.06 133 TYR A O 1
ATOM 1017 N N . ALA A 1 134 ? 7.067 -8.530 -17.948 1.00 93.81 134 ALA A N 1
ATOM 1018 C CA . ALA A 1 134 ? 8.523 -8.578 -17.976 1.00 93.81 134 ALA A CA 1
ATOM 1019 C C . ALA A 1 134 ? 9.076 -9.631 -17.009 1.00 93.81 134 ALA A C 1
ATOM 1021 O O . ALA A 1 134 ? 9.984 -10.378 -17.371 1.00 93.81 134 ALA A O 1
ATOM 1022 N N . LYS A 1 135 ? 8.497 -9.742 -15.809 1.00 90.69 135 LYS A N 1
ATOM 1023 C CA . LYS A 1 135 ? 8.894 -10.731 -14.803 1.00 90.69 135 LYS A CA 1
ATOM 1024 C C . LYS A 1 135 ? 8.673 -12.163 -15.288 1.00 90.69 135 LYS A C 1
ATOM 1026 O O . LYS A 1 135 ? 9.568 -12.989 -15.139 1.00 90.69 135 LYS A O 1
ATOM 1031 N N . GLU A 1 136 ? 7.521 -12.450 -15.892 1.00 91.88 136 GLU A N 1
ATOM 1032 C CA . GLU A 1 136 ? 7.198 -13.777 -16.438 1.00 91.88 136 GLU A CA 1
ATOM 1033 C C . GLU A 1 136 ? 8.168 -14.220 -17.540 1.00 91.88 136 GLU A C 1
ATOM 1035 O O . GLU A 1 136 ? 8.429 -15.410 -17.697 1.00 91.88 136 GLU A O 1
ATOM 1040 N N . ARG A 1 137 ? 8.725 -13.261 -18.288 1.00 93.00 137 ARG A N 1
ATOM 1041 C CA . ARG A 1 137 ? 9.635 -13.503 -19.418 1.00 93.00 137 ARG A CA 1
ATOM 1042 C C . ARG A 1 137 ? 11.110 -13.272 -19.079 1.00 93.00 137 ARG A C 1
ATOM 1044 O O . ARG A 1 137 ? 11.952 -13.354 -19.968 1.00 93.00 137 ARG A O 1
ATOM 1051 N N . GLY A 1 138 ? 11.435 -12.974 -17.819 1.00 92.00 138 GLY A N 1
ATOM 1052 C CA . GLY A 1 138 ? 12.809 -12.689 -17.388 1.00 92.00 138 GLY A CA 1
ATOM 1053 C C . GLY A 1 138 ? 13.423 -11.444 -18.043 1.00 92.00 138 GLY A C 1
ATOM 1054 O O . GLY A 1 138 ? 14.640 -11.358 -18.192 1.00 92.00 138 GLY A O 1
ATOM 1055 N N . ILE A 1 139 ? 12.596 -10.485 -18.462 1.00 92.31 139 ILE A N 1
ATOM 1056 C CA . ILE A 1 139 ? 13.030 -9.251 -19.117 1.00 92.31 139 ILE A CA 1
ATOM 1057 C C . ILE A 1 139 ? 13.520 -8.273 -18.046 1.00 92.31 139 ILE A C 1
ATOM 1059 O O . ILE A 1 139 ? 12.756 -7.853 -17.180 1.00 92.31 139 ILE A O 1
ATOM 1063 N N . ALA A 1 140 ? 14.795 -7.892 -18.126 1.00 89.62 140 ALA A N 1
ATOM 1064 C CA . ALA A 1 140 ? 15.419 -6.980 -17.168 1.00 89.62 140 ALA A CA 1
ATOM 1065 C C . ALA A 1 140 ? 15.094 -5.499 -17.427 1.00 89.62 140 ALA A C 1
ATOM 1067 O O . ALA A 1 140 ? 15.088 -4.719 -16.480 1.00 89.62 140 ALA A O 1
ATOM 1068 N N . GLU A 1 141 ? 14.811 -5.114 -18.677 1.00 94.75 141 GLU A N 1
ATOM 1069 C CA . GLU A 1 141 ? 14.499 -3.735 -19.071 1.00 94.75 141 GLU A CA 1
ATOM 1070 C C . GLU A 1 141 ? 13.270 -3.669 -19.989 1.00 94.75 141 GLU A C 1
ATOM 1072 O O . GLU A 1 141 ? 13.205 -4.334 -21.023 1.00 94.75 141 GLU A O 1
ATOM 1077 N N . ILE A 1 142 ? 12.305 -2.817 -19.644 1.00 96.00 142 ILE A N 1
ATOM 1078 C CA . ILE A 1 142 ? 11.138 -2.511 -20.471 1.00 96.00 142 ILE A CA 1
ATOM 1079 C C . ILE A 1 142 ? 11.486 -1.387 -21.452 1.00 96.00 142 ILE A C 1
ATOM 1081 O O . ILE A 1 142 ? 11.740 -0.233 -21.079 1.00 96.00 142 ILE A O 1
ATOM 1085 N N . THR A 1 143 ? 11.432 -1.724 -22.737 1.00 96.88 143 THR A N 1
ATOM 1086 C CA . THR A 1 143 ? 11.629 -0.808 -23.863 1.00 96.88 143 THR A CA 1
ATOM 1087 C C . THR A 1 143 ? 10.330 -0.574 -24.639 1.00 96.88 143 THR A C 1
ATOM 1089 O O . THR A 1 143 ? 9.381 -1.349 -24.496 1.00 96.88 143 THR A O 1
ATOM 1092 N N . PRO A 1 144 ? 10.249 0.473 -25.485 1.00 96.25 144 PRO A N 1
ATOM 1093 C CA . PRO A 1 144 ? 9.107 0.685 -26.371 1.00 96.25 144 PRO A CA 1
ATOM 1094 C C . PRO A 1 144 ? 8.724 -0.552 -27.193 1.00 96.25 144 PRO A C 1
ATOM 1096 O O . PRO A 1 144 ? 7.543 -0.870 -27.274 1.00 96.25 144 PRO A O 1
ATOM 1099 N N . SER A 1 145 ? 9.707 -1.287 -27.725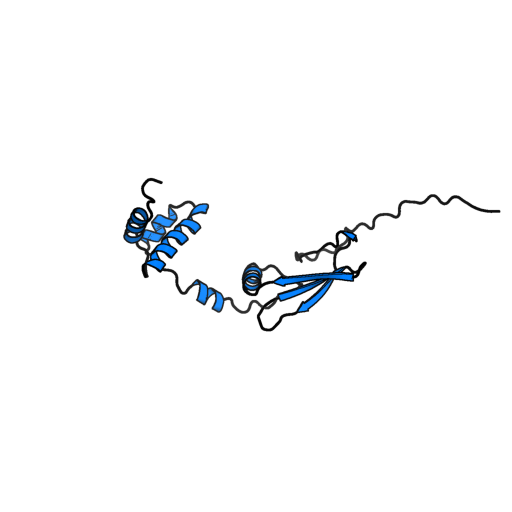 1.00 95.00 145 SER A N 1
ATOM 1100 C CA . SER A 1 145 ? 9.452 -2.512 -28.489 1.00 95.00 145 SER A CA 1
ATOM 1101 C C . SER A 1 145 ? 8.848 -3.620 -27.626 1.00 95.00 145 SER A C 1
ATOM 1103 O O . SER A 1 145 ? 7.911 -4.274 -28.063 1.00 95.00 145 SER A O 1
ATOM 1105 N N . ILE A 1 146 ? 9.309 -3.784 -26.381 1.00 95.31 146 ILE A N 1
ATOM 1106 C CA . ILE A 1 146 ? 8.703 -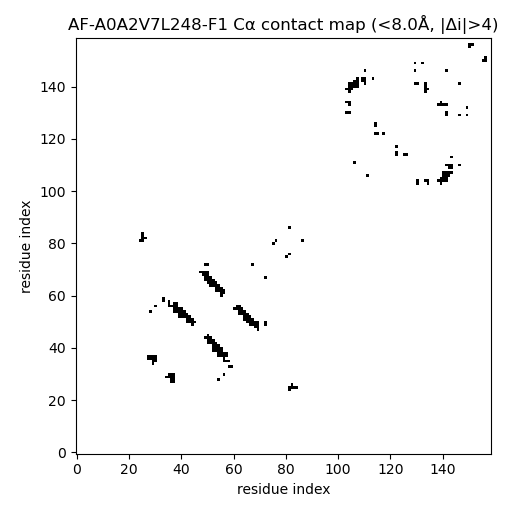4.726 -25.428 1.00 95.31 146 ILE A CA 1
ATOM 1107 C C . ILE A 1 146 ? 7.263 -4.330 -25.095 1.00 95.31 146 ILE A C 1
ATOM 1109 O O . ILE A 1 146 ? 6.407 -5.204 -24.996 1.00 95.31 146 ILE A O 1
ATOM 1113 N N . MET A 1 147 ? 6.972 -3.031 -24.955 1.00 94.50 147 MET A N 1
ATOM 1114 C CA . MET A 1 147 ? 5.597 -2.566 -24.751 1.00 94.50 147 MET A CA 1
ATOM 1115 C C . MET A 1 147 ? 4.703 -2.895 -25.953 1.00 94.50 147 MET A C 1
ATOM 1117 O O . MET A 1 147 ? 3.561 -3.304 -25.760 1.00 94.50 147 MET A O 1
ATOM 1121 N N . ASP A 1 148 ? 5.220 -2.744 -27.174 1.00 94.25 148 ASP A N 1
ATOM 1122 C CA . ASP A 1 148 ? 4.493 -3.056 -28.409 1.00 94.25 148 ASP A CA 1
ATOM 1123 C C . ASP A 1 148 ? 4.222 -4.568 -28.529 1.00 94.25 148 ASP A C 1
ATOM 1125 O O . ASP A 1 148 ? 3.080 -4.971 -28.751 1.00 94.25 148 ASP A O 1
ATOM 1129 N N . THR A 1 149 ? 5.226 -5.416 -28.272 1.00 93.56 149 THR A N 1
ATOM 1130 C CA . THR A 1 149 ? 5.065 -6.881 -28.227 1.00 93.56 149 THR A CA 1
ATOM 1131 C C . THR A 1 149 ? 4.059 -7.310 -27.161 1.00 93.56 149 THR A C 1
ATOM 1133 O O . THR A 1 149 ? 3.138 -8.071 -27.447 1.00 93.56 149 THR A O 1
ATOM 1136 N N . ALA A 1 150 ? 4.184 -6.781 -25.942 1.00 93.62 150 ALA A N 1
ATOM 1137 C CA . ALA A 1 150 ? 3.266 -7.086 -24.851 1.00 93.62 150 ALA A CA 1
ATOM 1138 C C . ALA A 1 150 ? 1.830 -6.653 -25.171 1.00 93.62 150 ALA A C 1
ATOM 1140 O O . ALA A 1 150 ? 0.889 -7.352 -24.809 1.00 93.62 150 ALA A O 1
ATOM 1141 N N . ARG A 1 151 ? 1.633 -5.536 -25.882 1.00 91.38 151 ARG A N 1
ATOM 1142 C CA . ARG A 1 151 ? 0.300 -5.088 -26.302 1.00 91.38 151 ARG A CA 1
ATOM 1143 C C . ARG A 1 151 ? -0.370 -6.089 -27.250 1.00 91.38 151 ARG A C 1
ATOM 1145 O O . ARG A 1 151 ? -1.557 -6.358 -27.071 1.00 91.38 151 ARG A O 1
ATOM 1152 N N . ALA A 1 152 ? 0.384 -6.635 -28.206 1.00 91.19 152 ALA A N 1
ATOM 1153 C CA . ALA A 1 152 ? -0.101 -7.649 -29.141 1.00 91.19 152 ALA A CA 1
ATOM 1154 C C . ALA A 1 152 ? -0.393 -8.983 -28.433 1.00 91.19 152 ALA A C 1
ATOM 1156 O O . ALA A 1 152 ? -1.479 -9.541 -28.570 1.00 91.19 152 ALA A O 1
ATOM 1157 N N . GLU A 1 153 ? 0.533 -9.465 -27.599 1.00 91.19 153 GLU A N 1
ATOM 1158 C CA . GLU A 1 153 ? 0.375 -10.743 -26.889 1.00 91.19 153 GLU A CA 1
ATOM 1159 C C . GLU A 1 153 ? -0.746 -10.723 -25.840 1.00 91.19 153 GLU A C 1
ATOM 1161 O O . GLU A 1 153 ? -1.417 -11.732 -25.632 1.00 91.19 153 GLU A O 1
ATOM 1166 N N . LEU A 1 154 ? -0.974 -9.579 -25.187 1.00 87.44 154 LEU A N 1
ATOM 1167 C CA . LEU A 1 154 ? -2.036 -9.411 -24.191 1.00 87.44 154 LEU A CA 1
ATOM 1168 C C . LEU A 1 154 ? -3.407 -9.089 -24.815 1.00 87.44 154 LEU A C 1
ATOM 1170 O O . LEU A 1 154 ? -4.371 -8.896 -24.075 1.00 87.44 154 LEU A O 1
ATOM 1174 N N . GLY A 1 155 ? -3.511 -8.995 -26.147 1.00 83.44 155 GLY A N 1
ATOM 1175 C CA . GLY A 1 155 ? -4.765 -8.667 -26.834 1.00 83.44 155 GLY A CA 1
ATOM 1176 C C . GLY A 1 155 ? -5.280 -7.254 -26.533 1.00 83.44 155 GLY A C 1
ATOM 1177 O O . GLY A 1 155 ? -6.484 -7.016 -26.520 1.00 83.44 155 GLY A O 1
ATOM 1178 N N . LEU A 1 156 ? -4.375 -6.307 -26.261 1.00 76.06 156 LEU A N 1
ATOM 1179 C CA . LEU A 1 156 ? -4.684 -4.906 -25.939 1.00 76.06 156 LEU A CA 1
ATOM 1180 C C . LEU A 1 156 ? -4.719 -4.006 -27.195 1.00 76.06 156 LEU A C 1
ATOM 1182 O O . LEU A 1 156 ? -4.669 -2.771 -27.109 1.00 76.06 156 LEU A O 1
ATOM 1186 N N . GLU A 1 157 ? -4.744 -4.600 -28.385 1.00 63.00 157 GLU A N 1
ATOM 1187 C CA . GLU A 1 157 ? -4.861 -3.893 -29.659 1.00 63.00 157 GLU A CA 1
ATOM 1188 C C . GLU A 1 157 ? -6.303 -3.385 -29.840 1.00 63.00 157 GLU A C 1
ATOM 1190 O O . GLU A 1 157 ? -7.248 -4.165 -29.855 1.00 63.00 157 GLU A O 1
ATOM 1195 N N . GLY A 1 158 ? -6.483 -2.061 -29.945 1.00 59.94 158 GLY A N 1
ATOM 1196 C CA . GLY A 1 158 ? -7.791 -1.441 -30.219 1.00 59.94 158 GLY A CA 1
ATOM 1197 C C . GLY A 1 158 ? -8.539 -0.800 -29.038 1.00 59.94 158 GLY A C 1
ATOM 1198 O O . GLY A 1 158 ? -9.625 -0.270 -29.260 1.00 59.94 158 GLY A O 1
ATOM 1199 N N . MET A 1 159 ? -7.975 -0.796 -27.823 1.00 54.72 159 MET A N 1
ATOM 1200 C CA . MET A 1 159 ? -8.419 0.053 -26.694 1.00 54.72 159 MET A CA 1
ATOM 1201 C C . MET A 1 159 ? -7.621 1.356 -26.595 1.00 54.72 159 MET A C 1
ATOM 1203 O O . MET A 1 159 ? -8.204 2.355 -26.127 1.00 54.72 159 MET A O 1
#

Solvent-accessible surface area (backbone atoms only — not comparable to full-atom values): 10152 Å² total; per-residue (Å²): 135,86,80,84,85,76,78,81,70,80,78,74,76,79,75,78,86,72,72,79,90,66,100,66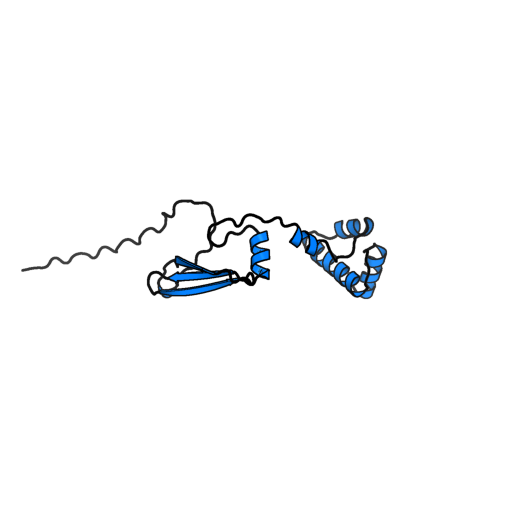,86,60,90,83,52,71,37,78,96,71,77,35,69,38,40,84,72,48,74,49,70,55,98,80,56,34,44,35,41,31,33,29,29,86,87,81,62,55,73,50,72,48,74,36,52,42,75,54,46,54,53,41,56,74,69,69,62,60,81,83,86,65,84,71,77,81,70,72,67,59,69,62,48,52,64,73,68,58,82,73,50,46,68,37,74,66,31,53,53,57,50,65,73,42,58,78,92,50,34,63,60,54,52,46,56,55,44,52,56,25,58,79,69,70,41,62,60,43,36,55,66,54,54,54,51,49,32,60,77,69,66,57,74,92,121

Radius of gyration: 27.79 Å; Cα contacts (8 Å, |Δi|>4): 140; chains: 1; bounding box: 63×33×88 Å